Protein AF-B5TJY9-F1 (afdb_monomer)

pLDDT: mean 82.3, std 10.44, range [43.09, 92.94]

Foldseek 3Di:
DPPPPDDPVRVVCCCVAPVPPFADPDDDDPVLVVLLVVCCVVPNLPLCVSVVVPGRDHSVNSVVCCVPPVVVVD

Sequence (74 aa):
MAGLQRCGKSCRLRWINYLRPDLKRGAFSQQEENLIIELHAVLGNRWSQIAAQLPGRTDNEIKNLWNSCLKKKL

Secondary structure (DSSP, 8-state):
-------HHHHHHHIIIII-TT---SPPPHHHHHHHHHHHHHH-S-HHHHHHTSTT--HHHHHHHIIIIITTT-

Mean predicted aligned error: 7.3 Å

Nearest PDB structures (foldseek):
  6kks-assembly1_A  TM=9.784E-01  e=2.972E-08  Arabidopsis thaliana
  1h8a-assembly1_C  TM=9.866E-01  e=6.962E-07  Avian myeloblastosis virus
  1h89-assembly1_C  TM=9.931E-01  e=1.950E-06  Mus musculus
  1h88-assembly1_C  TM=9.863E-01  e=1.950E-06  Mus musculus
  3osg-assembly2_D  TM=9.307E-01  e=8.695E-05  Trichomonas vaginalis

Structure (mmCIF, N/CA/C/O backbone):
data_AF-B5TJY9-F1
#
_entry.id   AF-B5TJY9-F1
#
loop_
_atom_site.group_PDB
_atom_site.id
_atom_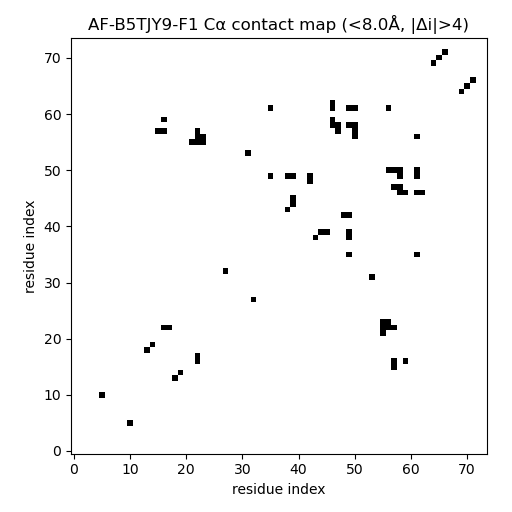site.type_symbol
_atom_site.label_atom_id
_atom_site.label_alt_id
_atom_site.label_comp_id
_atom_site.label_asym_id
_atom_site.label_entity_id
_atom_site.label_seq_id
_atom_site.pdbx_PDB_ins_code
_atom_site.Cartn_x
_atom_site.Cartn_y
_atom_site.Cartn_z
_atom_site.occupancy
_atom_site.B_iso_or_equiv
_atom_site.auth_seq_id
_atom_site.auth_comp_id
_atom_site.auth_asym_id
_atom_site.auth_atom_id
_atom_site.pdbx_PDB_model_num
ATOM 1 N N . MET A 1 1 ? 30.640 -7.161 -18.821 1.00 43.09 1 MET A N 1
ATOM 2 C CA . MET A 1 1 ? 29.326 -6.486 -18.704 1.00 43.09 1 MET A CA 1
ATOM 3 C C . MET A 1 1 ? 28.690 -6.880 -17.382 1.00 43.09 1 MET A C 1
ATOM 5 O O . MET A 1 1 ? 28.386 -8.049 -17.196 1.00 43.09 1 MET A O 1
ATOM 9 N N . ALA A 1 2 ? 28.515 -5.937 -16.456 1.00 49.59 2 ALA A N 1
ATOM 10 C CA . ALA A 1 2 ? 27.809 -6.171 -15.196 1.00 49.59 2 ALA A CA 1
ATOM 11 C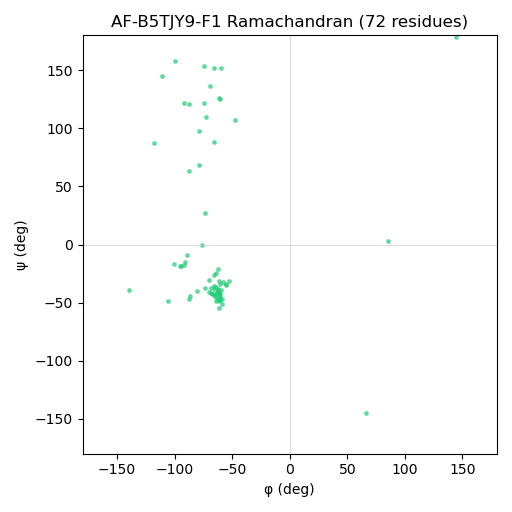 C . ALA A 1 2 ? 26.287 -6.153 -15.435 1.00 49.59 2 ALA A C 1
ATOM 13 O O . ALA A 1 2 ? 25.580 -5.231 -15.039 1.00 49.59 2 ALA A O 1
ATOM 14 N N . GLY A 1 3 ? 25.782 -7.156 -16.153 1.00 57.47 3 GLY A N 1
ATOM 15 C CA . GLY A 1 3 ? 24.349 -7.382 -16.284 1.00 57.47 3 GLY A CA 1
ATOM 16 C C . GLY A 1 3 ? 23.867 -8.069 -15.020 1.00 57.47 3 GLY A C 1
ATOM 17 O O . GLY A 1 3 ? 24.032 -9.276 -14.885 1.00 57.47 3 GLY A O 1
ATOM 18 N N . LEU A 1 4 ? 23.315 -7.306 -14.075 1.00 65.00 4 LEU A N 1
ATOM 19 C CA . LEU A 1 4 ? 22.587 -7.865 -12.937 1.00 65.00 4 LEU A CA 1
ATOM 20 C C . LEU A 1 4 ? 21.602 -8.921 -13.471 1.00 65.00 4 LEU A C 1
ATOM 22 O O . LEU A 1 4 ? 20.609 -8.554 -14.096 1.00 65.00 4 LEU A O 1
ATOM 26 N N . GLN A 1 5 ? 21.875 -10.211 -13.253 1.00 65.94 5 GLN A N 1
ATOM 27 C CA . GLN A 1 5 ? 20.970 -11.301 -13.620 1.00 65.94 5 GLN A CA 1
ATOM 28 C C . GLN A 1 5 ? 19.709 -11.190 -12.760 1.00 65.94 5 GLN A C 1
ATOM 30 O O . GLN A 1 5 ? 19.626 -11.702 -11.645 1.00 65.94 5 GLN A O 1
ATOM 35 N N . ARG A 1 6 ? 18.732 -10.423 -13.243 1.00 73.25 6 ARG A N 1
ATOM 36 C CA . ARG A 1 6 ? 17.439 -10.255 -12.588 1.00 73.25 6 ARG A CA 1
ATOM 37 C C . ARG A 1 6 ? 16.491 -11.300 -13.150 1.00 73.25 6 ARG A C 1
ATOM 39 O O . ARG A 1 6 ? 16.238 -11.341 -14.349 1.00 73.25 6 ARG A O 1
ATOM 46 N N . CYS A 1 7 ? 15.944 -12.135 -12.273 1.00 81.62 7 CYS A N 1
ATOM 47 C CA . CYS A 1 7 ? 14.854 -13.023 -12.648 1.00 81.62 7 CYS A CA 1
ATOM 48 C C . CYS A 1 7 ? 13.606 -12.198 -13.004 1.00 81.62 7 CYS A C 1
ATOM 50 O O . CYS A 1 7 ? 13.390 -11.112 -12.454 1.00 81.62 7 CYS A O 1
ATOM 52 N N . GLY A 1 8 ? 12.743 -12.727 -13.878 1.00 80.94 8 GLY A N 1
ATOM 53 C CA . GLY A 1 8 ? 11.534 -12.024 -14.333 1.00 80.94 8 GLY A CA 1
ATOM 54 C C . GLY A 1 8 ? 10.642 -11.522 -13.188 1.00 80.94 8 GLY A C 1
ATOM 55 O O . GLY A 1 8 ? 10.064 -10.439 -13.273 1.00 80.94 8 GLY A O 1
ATOM 56 N N . LYS A 1 9 ? 10.616 -12.238 -12.054 1.00 83.12 9 LYS A N 1
ATOM 57 C CA . LYS A 1 9 ? 9.919 -11.819 -10.827 1.00 83.12 9 LYS A CA 1
ATOM 58 C C . LYS A 1 9 ? 10.459 -10.499 -10.260 1.00 83.12 9 LYS A C 1
ATOM 60 O O . LYS A 1 9 ? 9.673 -9.639 -9.869 1.00 83.12 9 LYS A O 1
ATOM 65 N N . SER A 1 10 ? 11.780 -10.314 -10.241 1.00 82.94 10 SER A N 1
ATOM 66 C CA . SER A 1 10 ? 12.420 -9.084 -9.759 1.00 82.94 10 SER A CA 1
ATOM 67 C C . SER A 1 10 ? 12.141 -7.905 -10.693 1.00 82.94 10 SER A C 1
ATOM 69 O O . SER A 1 10 ? 11.796 -6.821 -10.221 1.00 82.94 10 SER A O 1
ATOM 71 N N . CYS A 1 11 ? 12.200 -8.128 -12.010 1.00 84.12 11 CYS A N 1
ATOM 72 C CA . CYS A 1 11 ? 11.873 -7.104 -13.005 1.00 84.12 11 CYS A CA 1
ATOM 73 C C . CYS A 1 11 ? 10.414 -6.644 -12.884 1.00 84.12 11 CYS A C 1
ATOM 75 O O . CYS A 1 11 ? 10.152 -5.444 -12.811 1.00 84.12 11 CYS A O 1
ATOM 77 N N . ARG A 1 12 ? 9.471 -7.590 -12.767 1.00 83.81 12 ARG A N 1
ATOM 78 C CA . ARG A 1 12 ? 8.042 -7.292 -12.588 1.00 83.81 12 ARG A CA 1
ATOM 79 C C . ARG A 1 12 ? 7.776 -6.493 -11.313 1.00 83.81 12 ARG A C 1
ATOM 81 O O . ARG A 1 12 ? 7.055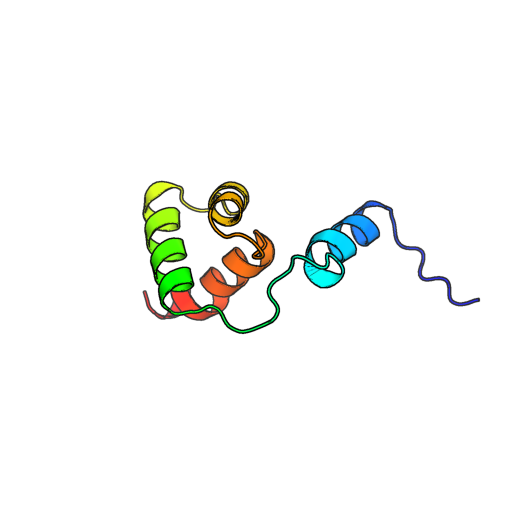 -5.502 -11.360 1.00 83.81 12 ARG A O 1
ATOM 88 N N . LEU A 1 13 ? 8.380 -6.880 -10.188 1.00 83.62 13 LEU A N 1
ATOM 89 C CA . LEU A 1 13 ? 8.247 -6.136 -8.932 1.00 83.62 13 LEU A CA 1
ATOM 90 C C . LEU A 1 13 ? 8.791 -4.713 -9.053 1.00 83.62 13 LEU A C 1
ATOM 92 O O . LEU A 1 13 ? 8.156 -3.782 -8.565 1.00 83.62 13 LEU A O 1
ATOM 96 N N . ARG A 1 14 ? 9.933 -4.525 -9.722 1.00 82.56 14 ARG A N 1
ATOM 97 C CA . ARG A 1 14 ? 10.508 -3.190 -9.920 1.00 82.56 14 ARG A CA 1
ATOM 98 C C . ARG A 1 14 ? 9.627 -2.315 -10.806 1.00 82.56 14 ARG A C 1
ATOM 100 O O . ARG A 1 14 ? 9.475 -1.132 -10.517 1.00 82.56 14 ARG A O 1
ATOM 107 N N . TRP A 1 15 ? 9.012 -2.890 -11.837 1.00 81.12 15 TRP A N 1
ATOM 108 C CA . TRP A 1 15 ? 8.044 -2.166 -12.652 1.00 81.12 15 TRP A CA 1
ATOM 109 C C . TRP A 1 15 ? 6.843 -1.710 -11.825 1.00 81.12 15 TRP A C 1
ATOM 111 O O . TRP A 1 15 ? 6.573 -0.516 -11.748 1.00 81.12 15 TRP A O 1
ATOM 121 N N . ILE A 1 16 ? 6.187 -2.652 -11.144 1.00 82.75 16 ILE A N 1
ATOM 122 C CA . ILE A 1 16 ? 4.954 -2.396 -10.389 1.00 82.75 16 ILE A CA 1
ATOM 123 C C . ILE A 1 16 ? 5.172 -1.399 -9.248 1.00 82.75 16 ILE A C 1
ATOM 125 O O . ILE A 1 16 ? 4.296 -0.578 -9.017 1.00 82.75 16 ILE A O 1
ATOM 129 N N . ASN A 1 17 ? 6.313 -1.462 -8.555 1.00 79.62 17 ASN A N 1
ATOM 130 C CA . ASN A 1 17 ? 6.554 -0.650 -7.358 1.00 79.62 17 ASN A CA 1
ATOM 131 C C . ASN A 1 17 ? 7.307 0.662 -7.619 1.00 79.62 17 ASN A C 1
ATOM 133 O O . ASN A 1 17 ? 7.299 1.526 -6.751 1.00 79.62 17 ASN A O 1
ATOM 137 N N . TYR A 1 18 ? 7.999 0.816 -8.757 1.00 76.19 18 TYR A N 1
ATOM 138 C CA . TYR A 1 18 ? 8.896 1.968 -8.956 1.00 76.19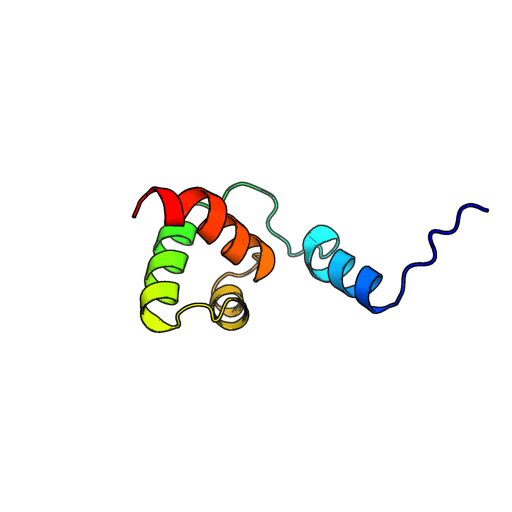 18 TYR A CA 1
ATOM 139 C C . TYR A 1 18 ? 8.865 2.597 -10.353 1.00 76.19 18 TYR A C 1
ATOM 141 O O . TYR A 1 18 ? 8.980 3.821 -10.467 1.00 76.19 18 TYR A O 1
ATOM 149 N N . LEU A 1 19 ? 8.772 1.793 -11.418 1.00 79.50 19 LEU A N 1
ATOM 150 C CA . LEU A 1 19 ? 8.906 2.308 -12.792 1.00 79.50 19 LEU A CA 1
ATOM 151 C C . LEU A 1 19 ? 7.570 2.644 -13.457 1.00 79.50 19 LEU A C 1
ATOM 153 O O . LEU A 1 19 ? 7.571 3.392 -14.431 1.00 79.50 19 LEU A O 1
ATOM 157 N N . ARG A 1 20 ? 6.447 2.119 -12.956 1.00 80.62 20 ARG A N 1
ATOM 158 C CA . ARG A 1 20 ? 5.126 2.404 -13.516 1.00 80.62 20 ARG A CA 1
ATOM 159 C C . ARG A 1 20 ? 4.835 3.918 -13.439 1.00 80.62 20 ARG A C 1
ATOM 161 O O . ARG A 1 20 ? 4.902 4.478 -12.346 1.00 80.62 20 ARG A O 1
ATOM 168 N N . PRO A 1 21 ? 4.503 4.580 -14.562 1.00 76.31 21 PRO A N 1
ATOM 169 C CA . PRO A 1 21 ? 4.319 6.034 -14.604 1.00 76.31 21 PRO A CA 1
ATOM 170 C C . PRO A 1 21 ? 3.118 6.514 -13.778 1.00 76.31 21 PRO A C 1
ATOM 172 O O . PRO A 1 21 ? 3.147 7.625 -13.263 1.00 76.31 21 PRO A O 1
ATOM 175 N N . ASP A 1 22 ? 2.110 5.660 -13.577 1.00 75.19 22 ASP A N 1
ATOM 176 C CA . ASP A 1 22 ? 0.913 5.982 -12.784 1.00 75.19 22 ASP A CA 1
ATOM 177 C C . ASP A 1 22 ? 1.149 5.968 -11.259 1.00 75.19 22 ASP A C 1
ATOM 179 O O . ASP A 1 22 ? 0.208 6.163 -10.490 1.00 75.19 22 ASP A O 1
ATOM 183 N N . LEU A 1 23 ? 2.370 5.671 -10.795 1.00 75.06 23 LEU A N 1
ATOM 184 C CA . LEU A 1 23 ? 2.694 5.637 -9.368 1.00 75.06 23 LEU A CA 1
ATOM 185 C C . LEU A 1 23 ? 2.790 7.050 -8.798 1.00 75.06 23 LEU A C 1
ATOM 187 O O . LEU A 1 23 ? 3.646 7.844 -9.200 1.00 75.06 23 LEU A O 1
ATOM 191 N N . LYS A 1 24 ? 1.975 7.334 -7.781 1.00 74.56 24 LYS A N 1
ATOM 192 C CA . LYS A 1 24 ? 2.095 8.563 -7.002 1.00 74.56 24 LYS A CA 1
ATOM 193 C C . LYS A 1 24 ? 3.325 8.480 -6.107 1.00 74.56 24 LYS A C 1
ATOM 195 O O . LYS A 1 24 ? 3.355 7.744 -5.126 1.00 74.56 24 LYS A O 1
ATOM 200 N N . ARG A 1 25 ? 4.339 9.279 -6.436 1.00 71.25 25 ARG A N 1
ATOM 201 C CA . ARG A 1 25 ? 5.556 9.422 -5.633 1.00 71.25 25 ARG A CA 1
ATOM 202 C C . ARG A 1 25 ? 5.348 10.513 -4.589 1.00 71.25 25 ARG A C 1
ATOM 204 O O . ARG A 1 25 ? 5.091 11.657 -4.945 1.00 71.25 25 ARG A O 1
ATOM 211 N N . GLY A 1 26 ? 5.479 10.162 -3.313 1.00 77.25 26 GLY A N 1
ATOM 212 C CA . GLY A 1 26 ? 5.379 11.118 -2.210 1.00 77.25 26 GLY A CA 1
ATOM 213 C C . GLY A 1 26 ? 4.716 10.535 -0.968 1.00 77.25 26 GLY A C 1
ATOM 214 O O . GLY A 1 26 ? 4.298 9.375 -0.957 1.00 77.25 26 GLY A O 1
ATOM 215 N N . ALA A 1 27 ? 4.625 11.356 0.079 1.00 79.44 27 ALA A N 1
ATOM 216 C CA . ALA A 1 27 ? 3.942 11.002 1.321 1.00 79.44 27 ALA A CA 1
ATOM 217 C C . ALA A 1 27 ? 2.462 10.678 1.069 1.00 79.44 27 ALA A C 1
ATOM 219 O O . ALA A 1 27 ? 1.870 11.168 0.105 1.00 79.44 27 ALA A O 1
ATOM 220 N N . PHE A 1 28 ? 1.880 9.830 1.915 1.00 85.31 28 PHE A N 1
ATOM 221 C CA . PHE A 1 28 ? 0.436 9.631 1.934 1.00 85.31 28 PHE A CA 1
ATOM 222 C C . PHE A 1 28 ? -0.237 10.896 2.469 1.00 85.31 28 PHE A C 1
ATOM 224 O O . PHE A 1 28 ? 0.241 11.521 3.413 1.00 85.31 28 PHE A O 1
ATOM 231 N N . SER A 1 29 ? -1.322 11.298 1.821 1.00 88.12 29 SER A N 1
ATOM 232 C CA . SER A 1 29 ? -2.196 12.355 2.324 1.00 88.12 29 SER A CA 1
ATOM 233 C C . SER A 1 29 ? -3.044 11.833 3.481 1.00 88.12 29 SER A C 1
ATOM 235 O O . SER A 1 29 ? -3.358 10.645 3.530 1.00 88.12 29 SER A O 1
ATOM 237 N N . GLN A 1 30 ? -3.475 12.714 4.387 1.00 86.69 30 GLN A N 1
ATOM 238 C CA . GLN A 1 30 ? -4.292 12.302 5.534 1.00 86.69 30 GLN A CA 1
ATOM 239 C C . GLN A 1 30 ? -5.596 11.610 5.102 1.00 86.69 30 GLN A C 1
ATOM 241 O O . GLN A 1 30 ? -6.052 10.694 5.780 1.00 86.69 30 GLN A O 1
ATOM 246 N N . GLN A 1 31 ? -6.173 11.996 3.954 1.00 88.56 31 GLN A N 1
ATOM 247 C CA . GLN A 1 31 ? -7.337 11.304 3.394 1.00 88.56 31 GLN A CA 1
ATOM 248 C C . GLN A 1 31 ? -7.005 9.865 2.977 1.00 88.56 31 GLN A C 1
ATOM 250 O O . GLN A 1 31 ? -7.774 8.956 3.278 1.00 88.56 31 GLN A O 1
ATOM 255 N N . GLU A 1 32 ? -5.862 9.645 2.313 1.00 89.25 32 GLU A N 1
ATOM 256 C CA . GLU A 1 32 ? -5.407 8.295 1.960 1.00 89.25 32 GLU A CA 1
ATOM 257 C C . GLU A 1 32 ? -5.125 7.466 3.222 1.00 89.25 32 GLU A C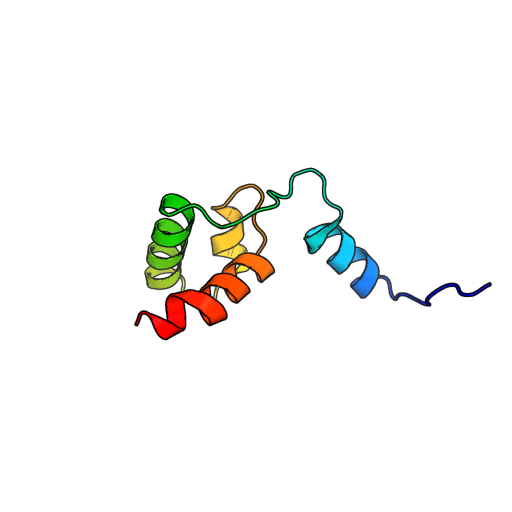 1
ATOM 259 O O . GLU A 1 32 ? -5.502 6.300 3.272 1.00 89.25 32 GLU A O 1
ATOM 264 N N . GLU A 1 33 ? -4.505 8.052 4.252 1.00 89.25 33 GLU A N 1
ATOM 265 C CA . GLU A 1 33 ? -4.255 7.358 5.522 1.00 89.25 33 GLU A CA 1
ATOM 266 C C . GLU A 1 33 ? -5.558 6.919 6.198 1.00 89.25 33 GLU A C 1
ATOM 268 O O . GLU A 1 33 ? -5.682 5.757 6.584 1.00 89.25 33 GLU A O 1
ATOM 273 N N . ASN A 1 34 ? -6.540 7.819 6.304 1.00 90.00 34 ASN A N 1
ATOM 274 C CA . ASN A 1 34 ? -7.834 7.515 6.915 1.00 90.00 34 ASN A CA 1
ATOM 275 C C . ASN A 1 34 ? -8.560 6.407 6.143 1.00 90.00 34 ASN A C 1
ATOM 277 O O . ASN A 1 34 ? -9.048 5.456 6.750 1.00 90.00 34 ASN A O 1
ATOM 281 N N . LEU A 1 35 ? -8.546 6.473 4.807 1.00 91.31 35 LEU A N 1
ATOM 282 C CA . LEU A 1 35 ? -9.137 5.440 3.962 1.00 91.31 35 LEU A CA 1
ATOM 283 C C . LEU A 1 35 ? -8.440 4.084 4.150 1.00 91.31 35 LEU A C 1
ATOM 285 O O . LEU A 1 35 ? -9.101 3.051 4.197 1.00 91.31 35 LEU A O 1
ATOM 289 N N . ILE A 1 36 ? -7.110 4.064 4.291 1.00 90.75 36 ILE A N 1
ATOM 290 C CA . ILE A 1 36 ? -6.355 2.835 4.575 1.00 90.75 36 ILE A CA 1
ATOM 291 C C . ILE A 1 36 ? -6.767 2.244 5.924 1.00 90.75 36 ILE A C 1
ATOM 293 O O . ILE A 1 36 ? -6.925 1.029 6.010 1.00 90.75 36 ILE A O 1
ATOM 297 N N . ILE A 1 37 ? -6.953 3.070 6.958 1.00 90.44 37 ILE A N 1
ATOM 298 C CA . ILE A 1 37 ? -7.395 2.616 8.284 1.00 90.44 37 ILE A CA 1
ATOM 299 C C . ILE A 1 37 ? -8.808 2.027 8.210 1.00 90.44 37 ILE A C 1
ATOM 301 O O . ILE A 1 37 ? -9.023 0.917 8.692 1.00 90.44 37 ILE A O 1
ATOM 305 N N . GLU A 1 38 ? -9.751 2.721 7.570 1.00 91.62 38 GLU A N 1
ATOM 306 C CA . GLU A 1 38 ? -11.131 2.245 7.402 1.00 91.62 38 GLU A CA 1
ATOM 307 C C . GLU A 1 38 ? -11.187 0.935 6.606 1.00 91.62 38 GLU A C 1
ATOM 309 O O . GLU A 1 38 ? -11.801 -0.045 7.033 1.00 91.62 38 GLU A O 1
ATOM 314 N N . LEU A 1 39 ? -10.490 0.878 5.468 1.00 92.81 39 LEU A N 1
ATOM 315 C CA . LEU A 1 39 ? -10.436 -0.323 4.638 1.00 92.81 39 LEU A CA 1
ATOM 316 C C . LEU A 1 39 ? -9.726 -1.475 5.349 1.00 92.81 39 LEU A C 1
ATOM 318 O O . LEU A 1 39 ? -10.133 -2.621 5.181 1.00 92.81 39 LEU A O 1
ATOM 322 N N . HIS A 1 40 ? -8.689 -1.206 6.144 1.00 91.88 40 HIS A N 1
ATOM 323 C CA . HIS A 1 40 ? -8.020 -2.232 6.946 1.00 91.88 40 HIS A CA 1
ATOM 324 C C . HIS A 1 40 ? -8.918 -2.750 8.071 1.00 91.88 40 HIS A C 1
ATOM 326 O O . HIS A 1 40 ? -8.951 -3.958 8.294 1.00 91.88 40 HIS A O 1
ATOM 332 N N . ALA A 1 41 ? -9.717 -1.892 8.707 1.00 90.06 41 ALA A N 1
ATOM 333 C CA . ALA A 1 41 ? -10.691 -2.318 9.711 1.00 90.06 41 ALA A CA 1
ATOM 334 C C . ALA A 1 41 ? -11.741 -3.287 9.132 1.00 90.06 41 ALA A C 1
ATOM 336 O O . ALA A 1 41 ? -12.159 -4.220 9.815 1.00 90.06 41 ALA A O 1
ATOM 337 N N . VAL A 1 42 ? -12.126 -3.111 7.862 1.00 92.94 42 VAL A N 1
ATOM 338 C CA . VAL A 1 42 ? -13.103 -3.976 7.175 1.00 92.94 42 VAL A CA 1
ATOM 339 C C . VAL A 1 42 ? -12.459 -5.213 6.533 1.00 92.94 42 VAL A C 1
ATOM 341 O O . VAL A 1 42 ? -12.992 -6.317 6.625 1.00 92.94 42 VAL A O 1
ATOM 344 N N . LEU A 1 43 ? -11.327 -5.050 5.843 1.00 91.44 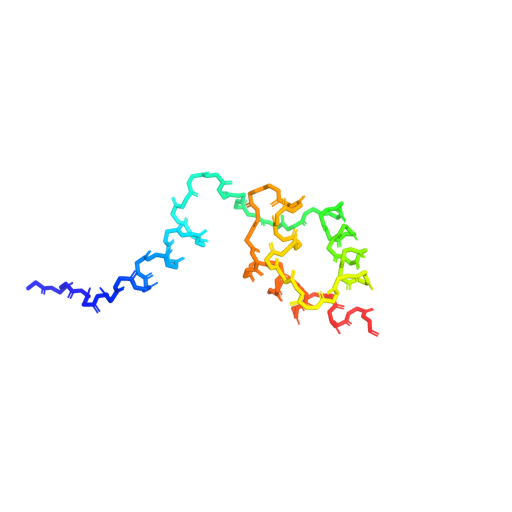43 LEU A N 1
ATOM 345 C CA . LEU A 1 43 ? -10.715 -6.085 4.998 1.00 91.44 43 LEU A CA 1
ATOM 346 C C . LEU A 1 43 ? -9.541 -6.814 5.672 1.00 91.44 43 LEU A C 1
ATOM 348 O O . LEU A 1 43 ? -9.126 -7.878 5.200 1.00 91.44 43 LEU A O 1
ATOM 352 N N . GLY A 1 44 ? -8.979 -6.260 6.745 1.00 89.00 44 GLY A N 1
ATOM 353 C CA . GLY A 1 44 ? -7.756 -6.731 7.388 1.00 89.00 44 GLY A CA 1
ATOM 354 C C . GLY A 1 44 ? -6.519 -6.573 6.497 1.00 89.00 44 GLY A C 1
ATOM 355 O O . GLY A 1 44 ? -6.403 -5.652 5.692 1.00 89.00 44 GLY A O 1
ATOM 356 N N . ASN A 1 45 ? -5.583 -7.522 6.587 1.00 90.38 45 ASN A N 1
ATOM 357 C CA . ASN A 1 45 ? -4.290 -7.490 5.879 1.00 90.38 45 ASN A CA 1
ATOM 358 C C . ASN A 1 45 ? -4.376 -7.779 4.361 1.00 90.38 45 ASN A C 1
ATOM 360 O O . ASN A 1 45 ? -3.424 -8.282 3.758 1.00 90.38 45 ASN A O 1
ATOM 364 N N . ARG A 1 46 ? -5.511 -7.491 3.719 1.00 92.56 46 ARG A N 1
ATOM 365 C CA . ARG A 1 46 ? -5.742 -7.724 2.285 1.00 92.56 46 ARG A CA 1
ATOM 366 C C . ARG A 1 46 ? -5.269 -6.536 1.447 1.00 92.56 46 ARG A C 1
ATOM 368 O O . ARG A 1 46 ? -6.046 -5.889 0.750 1.00 92.56 46 ARG A O 1
ATOM 375 N N . TRP A 1 47 ? -3.966 -6.270 1.492 1.00 92.00 47 TRP A N 1
ATOM 376 C CA . TRP A 1 47 ? -3.336 -5.086 0.892 1.00 92.00 47 TRP A CA 1
ATOM 377 C C . TRP A 1 47 ? -3.609 -4.907 -0.602 1.00 92.00 47 TRP A C 1
ATOM 379 O O . TRP A 1 47 ? -3.755 -3.780 -1.058 1.00 92.00 47 TRP A O 1
ATOM 389 N N . SER A 1 48 ? -3.725 -5.998 -1.361 1.00 89.50 48 SER A N 1
ATOM 390 C CA . SER A 1 48 ? -4.069 -5.945 -2.785 1.00 89.50 48 SER A CA 1
ATOM 391 C C . SER A 1 48 ? -5.470 -5.381 -3.038 1.00 89.50 48 SER A C 1
ATOM 393 O O . SER A 1 48 ? -5.658 -4.639 -3.998 1.00 89.50 48 SER A O 1
ATOM 395 N N . GLN A 1 49 ? -6.445 -5.685 -2.173 1.00 91.06 49 GLN A N 1
ATOM 396 C CA . GLN A 1 49 ? -7.798 -5.130 -2.271 1.00 91.06 49 GLN A CA 1
ATOM 397 C C . GLN A 1 49 ? -7.834 -3.663 -1.839 1.00 91.06 49 GLN A C 1
ATOM 399 O O . GLN A 1 49 ? -8.516 -2.862 -2.468 1.00 91.06 49 GLN A O 1
ATOM 404 N N . ILE A 1 50 ? -7.060 -3.299 -0.812 1.00 91.62 50 ILE A N 1
ATOM 405 C CA . ILE A 1 50 ? -6.936 -1.905 -0.361 1.00 91.62 50 ILE A CA 1
ATOM 406 C C . ILE A 1 50 ? -6.261 -1.054 -1.452 1.00 91.62 50 ILE A C 1
ATOM 408 O O . ILE A 1 50 ? -6.743 0.024 -1.781 1.00 91.62 50 ILE A O 1
ATOM 412 N N . ALA A 1 51 ? -5.206 -1.568 -2.092 1.00 90.06 51 ALA A N 1
ATOM 413 C CA . ALA A 1 51 ? -4.528 -0.902 -3.207 1.00 90.06 51 ALA A CA 1
ATOM 414 C C . ALA A 1 51 ? -5.440 -0.678 -4.419 1.00 90.06 51 ALA A C 1
ATOM 416 O O . ALA A 1 51 ? -5.300 0.323 -5.114 1.00 90.06 51 ALA A O 1
ATOM 417 N N . ALA A 1 52 ? -6.409 -1.567 -4.656 1.00 89.31 52 ALA A N 1
ATOM 418 C CA . ALA A 1 52 ? -7.387 -1.381 -5.726 1.00 89.31 52 ALA A CA 1
ATOM 419 C C . ALA A 1 52 ? -8.284 -0.144 -5.510 1.00 89.31 52 ALA A C 1
ATOM 421 O O . ALA A 1 52 ? -8.778 0.412 -6.486 1.00 89.31 52 ALA A O 1
ATOM 422 N N . GLN A 1 53 ? -8.461 0.301 -4.261 1.00 88.25 53 GLN A N 1
ATOM 423 C CA . GLN A 1 53 ? -9.230 1.502 -3.904 1.00 88.25 53 GLN A CA 1
ATOM 424 C C . GLN A 1 53 ? -8.379 2.785 -3.891 1.00 88.25 53 GLN A C 1
ATOM 426 O O . GLN A 1 53 ? -8.918 3.883 -3.782 1.00 88.25 53 GLN A O 1
ATOM 431 N N . LEU A 1 54 ? -7.052 2.667 -4.006 1.00 86.88 54 LEU A N 1
ATOM 432 C CA . LEU A 1 54 ? -6.110 3.784 -3.931 1.00 86.88 54 LEU A CA 1
ATOM 433 C C . LEU A 1 54 ? -5.352 3.919 -5.259 1.00 86.88 54 LEU A C 1
ATOM 435 O O . LEU A 1 54 ? -4.266 3.353 -5.420 1.00 86.88 54 LEU A O 1
ATOM 439 N N . PRO A 1 55 ? -5.899 4.667 -6.235 1.00 83.50 55 PRO A N 1
ATOM 440 C CA . PRO A 1 55 ? -5.271 4.804 -7.540 1.00 83.50 55 PRO A CA 1
ATOM 441 C C . PRO A 1 55 ? -3.885 5.446 -7.413 1.00 83.50 55 PRO A C 1
ATOM 443 O O . PRO A 1 55 ? -3.715 6.530 -6.851 1.00 83.50 55 PRO A O 1
ATOM 446 N N . GLY A 1 56 ? -2.886 4.757 -7.963 1.00 83.69 56 GLY A N 1
ATOM 447 C CA . GLY A 1 56 ? -1.490 5.191 -7.941 1.00 83.69 56 GLY A CA 1
ATOM 448 C C . GLY A 1 56 ? -0.710 4.804 -6.683 1.00 83.69 56 GLY A C 1
ATOM 449 O O . GLY A 1 56 ? 0.463 5.162 -6.600 1.00 83.69 56 GLY A O 1
ATOM 450 N N . ARG A 1 57 ? -1.309 4.056 -5.742 1.00 86.44 57 ARG A N 1
ATOM 451 C CA . ARG A 1 57 ? -0.613 3.437 -4.602 1.00 86.44 57 ARG A CA 1
ATOM 452 C C . ARG A 1 57 ? -0.579 1.923 -4.745 1.00 86.44 57 ARG A C 1
ATOM 454 O O . ARG A 1 57 ? -1.510 1.302 -5.251 1.00 86.44 57 ARG A O 1
ATOM 461 N N . THR A 1 58 ? 0.506 1.319 -4.289 1.00 88.31 58 THR A N 1
ATOM 462 C CA . THR A 1 58 ? 0.696 -0.136 -4.324 1.00 88.31 58 THR A CA 1
ATOM 463 C C . THR A 1 58 ? 0.395 -0.781 -2.983 1.00 88.31 58 THR A C 1
ATOM 465 O O . THR A 1 58 ? 0.498 -0.162 -1.923 1.00 88.31 58 THR A O 1
ATOM 468 N N . ASP A 1 59 ? 0.091 -2.077 -3.019 1.00 90.25 59 ASP A N 1
ATOM 469 C CA . ASP A 1 59 ? -0.092 -2.899 -1.824 1.00 90.25 59 ASP A CA 1
ATOM 470 C C . ASP A 1 59 ? 1.140 -2.847 -0.906 1.00 90.25 59 ASP A C 1
ATOM 472 O O . ASP A 1 59 ? 1.013 -2.824 0.321 1.00 90.25 59 ASP A O 1
ATOM 476 N N . ASN A 1 60 ? 2.339 -2.763 -1.492 1.00 87.12 60 ASN A N 1
ATOM 477 C CA . ASN A 1 60 ? 3.581 -2.693 -0.740 1.00 87.12 60 ASN A CA 1
ATOM 478 C C . ASN A 1 60 ? 3.752 -1.351 -0.016 1.00 87.12 60 ASN A C 1
ATOM 480 O O . ASN A 1 60 ? 4.182 -1.342 1.137 1.00 87.12 60 ASN A O 1
ATOM 484 N N . GLU A 1 61 ? 3.398 -0.234 -0.654 1.00 87.75 61 GLU A N 1
ATOM 485 C CA . GLU A 1 61 ? 3.424 1.087 -0.017 1.00 87.75 61 GLU A CA 1
ATOM 486 C C . GLU A 1 61 ? 2.420 1.178 1.134 1.00 87.75 61 GLU A C 1
ATOM 488 O O . GLU A 1 61 ? 2.776 1.636 2.217 1.00 87.75 61 GLU A O 1
ATOM 493 N N . ILE A 1 62 ? 1.199 0.676 0.937 1.00 90.19 62 ILE A N 1
ATOM 494 C CA . ILE A 1 62 ? 0.144 0.681 1.961 1.00 90.19 62 ILE A CA 1
ATOM 495 C C . ILE A 1 62 ? 0.562 -0.165 3.167 1.00 90.19 62 ILE A C 1
ATOM 497 O O . ILE A 1 62 ? 0.494 0.282 4.311 1.00 90.19 62 ILE A O 1
ATOM 501 N N . LYS A 1 63 ? 1.079 -1.373 2.921 1.00 90.62 63 LYS A N 1
ATOM 502 C CA . LYS A 1 63 ? 1.632 -2.235 3.972 1.00 90.62 63 LYS A CA 1
ATOM 503 C C . LYS A 1 63 ? 2.795 -1.556 4.709 1.00 90.62 63 LYS A C 1
ATOM 505 O O . LYS A 1 63 ? 2.922 -1.712 5.925 1.00 90.62 63 LYS A O 1
ATOM 510 N N . ASN A 1 64 ? 3.658 -0.824 4.002 1.00 89.56 64 ASN A N 1
ATOM 511 C CA . ASN A 1 64 ? 4.767 -0.089 4.616 1.00 89.56 64 ASN A CA 1
ATOM 512 C C . ASN A 1 64 ? 4.275 1.064 5.496 1.00 89.56 64 ASN A C 1
ATOM 514 O O . ASN A 1 64 ? 4.782 1.216 6.609 1.00 89.56 64 ASN A O 1
ATOM 518 N N . LEU A 1 65 ? 3.278 1.827 5.036 1.00 87.50 65 LEU A N 1
ATOM 519 C CA . LEU A 1 65 ? 2.630 2.882 5.817 1.00 87.50 65 LEU A CA 1
ATOM 520 C C . LEU A 1 65 ? 2.019 2.305 7.098 1.00 87.50 65 LEU A C 1
ATOM 522 O O . LEU A 1 65 ? 2.264 2.824 8.189 1.00 87.50 65 LEU A O 1
ATOM 526 N N . TRP A 1 66 ? 1.289 1.192 6.975 1.00 89.56 66 TRP A N 1
ATOM 527 C CA . TRP A 1 66 ? 0.667 0.530 8.115 1.00 89.56 66 TRP A CA 1
ATOM 528 C C . TRP A 1 66 ? 1.697 0.112 9.168 1.00 89.56 66 TRP A C 1
ATOM 530 O O . TRP A 1 66 ? 1.569 0.460 10.338 1.00 89.56 66 TRP A 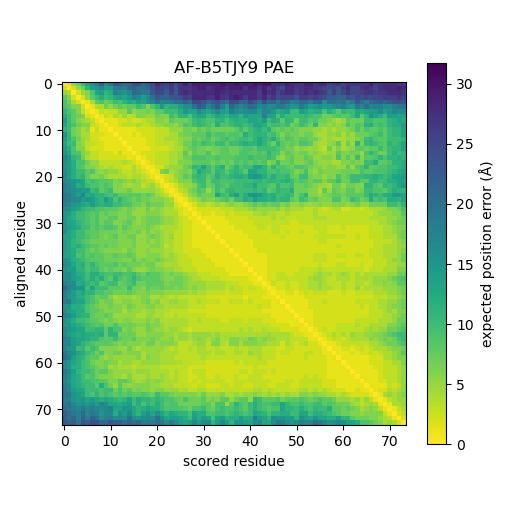O 1
ATOM 540 N N . ASN A 1 67 ? 2.760 -0.586 8.758 1.00 87.12 67 ASN A N 1
ATOM 541 C CA . ASN A 1 67 ? 3.782 -1.067 9.690 1.00 87.12 67 ASN A CA 1
ATOM 542 C C . ASN A 1 67 ? 4.653 0.052 10.283 1.00 87.12 67 ASN A C 1
ATOM 544 O O . ASN A 1 67 ? 5.124 -0.091 11.410 1.00 87.12 67 ASN A O 1
ATOM 548 N N . SER A 1 68 ? 4.884 1.141 9.543 1.00 83.56 68 SER A N 1
ATOM 549 C CA . SER A 1 68 ? 5.783 2.221 9.975 1.00 83.56 68 SER A CA 1
ATOM 550 C C . SER A 1 68 ? 5.085 3.289 10.816 1.00 83.56 68 SER A C 1
ATOM 552 O O . SER A 1 68 ? 5.617 3.685 11.854 1.00 83.56 68 SER A O 1
ATOM 554 N N . CYS A 1 69 ? 3.916 3.760 10.375 1.00 78.31 69 CYS A N 1
ATOM 555 C CA . CYS A 1 69 ? 3.218 4.905 10.965 1.00 78.31 69 CYS A CA 1
ATOM 556 C C . CYS A 1 69 ? 1.997 4.493 11.785 1.00 78.31 69 CYS A C 1
ATOM 558 O O . CYS A 1 69 ? 1.839 4.959 12.911 1.00 78.31 69 CYS A O 1
ATOM 560 N N . LEU A 1 70 ? 1.136 3.633 11.237 1.00 74.88 70 LEU A N 1
ATOM 561 C CA . LEU A 1 70 ? -0.182 3.379 11.830 1.00 74.88 70 LEU A CA 1
ATOM 562 C C . LEU A 1 70 ? -0.112 2.399 13.002 1.00 74.88 70 LEU A C 1
ATOM 564 O O . LEU A 1 70 ? -0.700 2.657 14.044 1.00 74.88 70 LEU A O 1
ATOM 568 N N . LYS A 1 71 ? 0.708 1.346 12.897 1.00 72.06 71 LYS A N 1
ATOM 569 C CA . LYS A 1 71 ? 0.914 0.364 13.974 1.00 72.06 71 LYS A CA 1
ATOM 570 C C . LYS A 1 71 ? 1.521 0.966 15.250 1.00 72.06 71 LYS A C 1
ATOM 572 O O . LYS A 1 71 ? 1.430 0.350 16.298 1.00 72.06 71 LYS A O 1
ATOM 577 N N . LYS A 1 72 ? 2.180 2.128 15.164 1.00 66.25 72 LYS A N 1
ATOM 578 C CA . LYS A 1 72 ? 2.740 2.838 16.330 1.00 66.25 72 LYS A CA 1
ATOM 579 C C . LYS A 1 72 ? 1.778 3.856 16.949 1.00 66.25 72 LYS A C 1
ATOM 581 O O . LYS A 1 72 ? 2.050 4.331 18.044 1.00 66.25 72 LYS A O 1
ATOM 586 N N . LYS A 1 73 ? 0.734 4.259 16.215 1.00 60.97 73 LYS A N 1
ATOM 587 C CA . LYS A 1 73 ? -0.278 5.227 16.669 1.00 60.97 73 LYS A CA 1
ATOM 588 C C . LYS A 1 73 ? -1.475 4.555 17.360 1.00 60.97 73 LYS A C 1
ATOM 590 O O . LYS A 1 73 ? -2.241 5.261 18.006 1.00 60.97 73 LYS A O 1
ATOM 595 N N . LEU A 1 74 ? -1.625 3.240 17.193 1.00 55.66 74 LEU A N 1
ATOM 596 C CA . LEU A 1 74 ? -2.573 2.354 17.882 1.00 55.66 74 LEU A CA 1
ATOM 597 C C . LEU A 1 74 ? -1.866 1.639 19.034 1.00 55.66 74 LEU A C 1
ATOM 599 O O .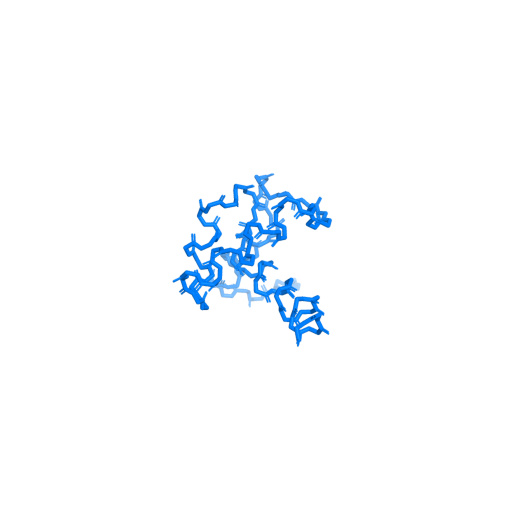 LEU A 1 74 ? -2.515 1.465 20.085 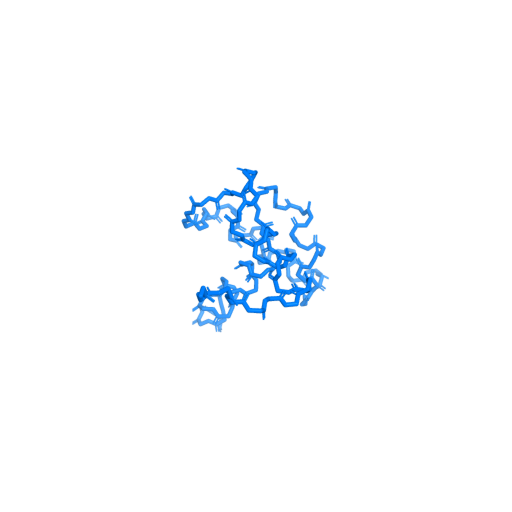1.00 55.66 74 LEU A O 1
#

InterPro domains:
  IPR001005 SANT/Myb domain [PF00249] (25-70)
  IPR001005 SANT/Myb domain [PS50090] (20-70)
  IPR001005 SANT/Myb domain [SM00717] (24-72)
  IPR001005 SANT/Myb domain [cd00167] (27-67)
  IPR009057 Homedomain-like superfamily [SSF46689] (5-73)
  IPR017930 Myb domain [PS51294] (20-74)
  IPR051953 Plant secondary wall-associated transcription factors [PTHR47997] (2-74)

Solvent-accessible surface area (backbone atoms only — not comparable to full-atom values): 4560 Å² total; per-residue (Å²): 129,94,69,78,88,66,54,71,68,57,53,52,51,46,35,74,77,69,64,44,84,68,52,66,85,73,81,81,50,71,68,57,50,51,49,49,51,54,48,33,76,76,61,47,94,44,36,67,65,54,23,72,77,35,89,38,49,46,34,67,57,52,51,48,46,39,68,67,55,49,62,73,76,106

Organism: Cicer arietinum (NCBI:txid3827)

Radius of gyration: 14.4 Å; Cα contacts (8 Å, |Δi|>4): 41; chains: 1; bounding box: 42×25×37 Å